Protein AF-A0A2V1E3T2-F1 (afdb_monomer)

InterPro domains:
  IPR044878 UbiA prenyltransferase superfamily [G3DSA:1.10.357.140] (2-109)

Mean predicted aligned error: 10.33 Å

Organism: NCBI:txid97972

Structure (mmCIF, N/CA/C/O backbone):
data_AF-A0A2V1E3T2-F1
#
_entry.id   AF-A0A2V1E3T2-F1
#
loop_
_atom_site.group_PDB
_atom_site.id
_atom_site.type_symbol
_atom_site.label_atom_id
_atom_site.label_alt_id
_atom_site.label_comp_id
_atom_site.label_asym_id
_atom_site.label_entity_id
_atom_site.label_seq_id
_atom_site.pdbx_PDB_ins_code
_atom_site.Cartn_x
_atom_site.Cartn_y
_atom_site.Cartn_z
_atom_site.occupancy
_atom_site.B_iso_or_equiv
_atom_site.auth_seq_id
_atom_site.auth_comp_id
_atom_site.auth_asym_id
_atom_site.auth_atom_id
_atom_site.pdbx_PDB_model_num
ATOM 1 N N . MET A 1 1 ? -5.816 0.579 -26.023 1.00 65.75 1 MET A N 1
ATOM 2 C CA . MET A 1 1 ? -5.821 1.600 -24.945 1.00 65.75 1 MET A CA 1
ATOM 3 C C . MET A 1 1 ? -5.356 0.950 -23.646 1.00 65.75 1 MET A C 1
ATOM 5 O O . MET A 1 1 ? -5.874 -0.109 -23.325 1.00 65.75 1 MET A O 1
ATOM 9 N N . ARG A 1 2 ? -4.381 1.526 -22.923 1.00 85.19 2 ARG A N 1
ATOM 10 C CA . ARG A 1 2 ? -3.869 0.966 -21.647 1.00 85.19 2 ARG A CA 1
ATOM 11 C C . ARG A 1 2 ? -4.507 1.582 -20.396 1.00 85.19 2 ARG A C 1
ATOM 13 O O . ARG A 1 2 ? -4.278 1.093 -19.299 1.00 85.19 2 ARG A O 1
ATOM 20 N N . THR A 1 3 ? -5.335 2.612 -20.562 1.00 85.25 3 THR A N 1
ATOM 21 C CA . THR A 1 3 ? -6.019 3.350 -19.491 1.00 85.25 3 THR A CA 1
ATOM 22 C C . THR A 1 3 ? -6.676 2.468 -18.421 1.00 85.25 3 THR A C 1
ATOM 24 O O . THR A 1 3 ? -6.398 2.709 -17.251 1.00 85.25 3 THR A O 1
ATOM 27 N N . PRO A 1 4 ? -7.467 1.421 -18.744 1.00 90.19 4 PRO A N 1
ATOM 28 C CA . PRO A 1 4 ? -8.065 0.583 -17.699 1.00 90.19 4 PRO A CA 1
ATOM 29 C C . PRO A 1 4 ? -7.022 -0.179 -16.865 1.00 90.19 4 PRO A C 1
ATOM 31 O O . PRO A 1 4 ? -7.190 -0.314 -15.658 1.00 90.19 4 PRO A O 1
ATOM 34 N N . LEU A 1 5 ? -5.917 -0.620 -17.477 1.00 87.06 5 LEU A N 1
ATOM 35 C CA . LEU A 1 5 ? -4.824 -1.302 -16.772 1.00 87.06 5 LEU A CA 1
ATOM 36 C C . LEU A 1 5 ? -4.057 -0.338 -15.862 1.00 87.06 5 LEU A C 1
ATOM 38 O O . LEU A 1 5 ? -3.707 -0.698 -14.743 1.00 87.06 5 LEU A O 1
ATOM 42 N N . VAL A 1 6 ? -3.835 0.896 -16.325 1.00 86.06 6 VAL A N 1
ATOM 43 C CA . VAL A 1 6 ? -3.207 1.956 -15.523 1.00 86.06 6 VAL A CA 1
ATOM 44 C C . VAL A 1 6 ? -4.074 2.295 -14.311 1.00 86.06 6 VAL A C 1
ATOM 46 O O . VAL A 1 6 ? -3.560 2.362 -13.198 1.00 86.06 6 VAL A O 1
ATOM 49 N N . LEU A 1 7 ? -5.386 2.457 -14.505 1.00 87.94 7 LEU A N 1
ATOM 50 C CA . LEU A 1 7 ? -6.323 2.731 -13.414 1.00 87.94 7 LEU A CA 1
ATOM 51 C C . LEU A 1 7 ? -6.357 1.587 -12.397 1.00 87.94 7 LEU A C 1
ATOM 53 O O . LEU A 1 7 ? -6.295 1.850 -11.201 1.00 87.94 7 LEU A O 1
ATOM 57 N N . LEU A 1 8 ? -6.392 0.333 -12.859 1.00 89.38 8 LEU A N 1
ATOM 58 C CA . LEU A 1 8 ? -6.344 -0.835 -11.979 1.00 89.38 8 LEU A CA 1
ATOM 59 C C . LEU A 1 8 ? -5.044 -0.876 -11.164 1.00 89.38 8 LEU A C 1
ATOM 61 O O . LEU A 1 8 ? -5.082 -1.086 -9.954 1.00 89.38 8 LEU A O 1
ATOM 65 N N . TRP A 1 9 ? -3.899 -0.646 -11.808 1.00 88.44 9 TRP A N 1
ATOM 66 C CA . TRP A 1 9 ? -2.598 -0.667 -11.140 1.00 88.44 9 TRP A CA 1
ATOM 67 C C . TRP A 1 9 ? -2.459 0.454 -10.098 1.00 88.44 9 TRP A C 1
ATOM 69 O O . TRP A 1 9 ? -2.069 0.194 -8.960 1.00 88.44 9 TRP A O 1
ATOM 79 N N . LEU A 1 10 ? -2.863 1.685 -10.433 1.00 87.50 10 LEU A N 1
ATOM 80 C CA . LEU A 1 10 ? -2.875 2.811 -9.488 1.00 87.50 10 LEU A CA 1
ATOM 81 C C . LEU A 1 10 ? -3.861 2.596 -8.336 1.00 87.50 10 LEU A C 1
ATOM 83 O O . LEU A 1 10 ? -3.578 2.970 -7.195 1.00 87.50 10 LEU A O 1
ATOM 87 N N . TRP A 1 11 ? -5.010 1.983 -8.615 1.00 91.38 11 TRP A N 1
ATOM 88 C CA . TRP A 1 11 ? -5.990 1.643 -7.592 1.00 91.38 11 TRP A CA 1
ATOM 89 C C . TRP A 1 11 ? -5.429 0.618 -6.600 1.00 91.38 11 TRP A C 1
ATOM 91 O O . TRP A 1 11 ? -5.558 0.817 -5.395 1.00 91.38 11 TRP A O 1
ATOM 101 N N . LEU A 1 12 ? -4.728 -0.417 -7.080 1.00 90.06 12 LEU A N 1
ATOM 102 C CA . LEU A 1 12 ? -4.062 -1.405 -6.225 1.00 90.06 12 LEU A CA 1
ATOM 103 C C . LEU A 1 12 ? -2.998 -0.768 -5.317 1.00 90.06 12 LEU A C 1
ATOM 105 O O . LEU A 1 12 ? -2.966 -1.055 -4.122 1.00 90.06 12 LEU A O 1
ATOM 109 N N . LEU A 1 13 ? -2.165 0.132 -5.850 1.00 89.19 13 LEU A N 1
ATOM 110 C CA . LEU A 1 13 ? -1.178 0.868 -5.048 1.00 89.19 13 LEU A CA 1
ATOM 111 C C . LEU A 1 13 ? -1.836 1.760 -3.990 1.00 89.19 13 LEU A C 1
ATOM 113 O O . LEU A 1 13 ? -1.396 1.812 -2.842 1.00 89.19 13 LEU A O 1
ATOM 117 N N . THR A 1 14 ? -2.917 2.441 -4.366 1.00 90.00 14 THR A N 1
ATOM 118 C CA . THR A 1 14 ? -3.680 3.289 -3.443 1.00 90.00 14 THR A CA 1
ATOM 119 C C . THR A 1 14 ? -4.301 2.451 -2.328 1.00 90.00 14 THR A C 1
ATOM 121 O O . THR A 1 14 ? -4.235 2.833 -1.160 1.00 90.00 14 THR A O 1
ATOM 124 N N . LEU A 1 15 ? -4.845 1.279 -2.666 1.00 91.44 15 LEU A N 1
ATOM 125 C CA . LEU A 1 15 ? -5.415 0.343 -1.703 1.00 91.44 15 LEU A CA 1
ATOM 126 C C . LEU A 1 15 ? -4.377 -0.110 -0.665 1.00 91.44 15 LEU A C 1
ATOM 128 O O . LEU A 1 15 ? -4.687 -0.097 0.526 1.00 91.44 15 LEU A O 1
ATOM 132 N N . GLN A 1 16 ? -3.146 -0.438 -1.080 1.00 91.56 16 GLN A N 1
ATOM 133 C CA . GLN A 1 16 ? -2.061 -0.782 -0.145 1.00 91.56 16 GLN A CA 1
ATOM 134 C C . GLN A 1 16 ? -1.808 0.337 0.864 1.00 91.56 16 GLN A C 1
ATOM 136 O O . GLN A 1 16 ? -1.796 0.086 2.069 1.00 91.56 16 GLN A O 1
ATOM 141 N N . CYS A 1 17 ? -1.678 1.575 0.378 1.00 89.50 17 CYS A N 1
ATOM 142 C CA . CYS A 1 17 ? -1.476 2.747 1.225 1.00 89.50 17 CYS A CA 1
ATOM 143 C C . CYS A 1 17 ? -2.635 2.924 2.217 1.00 89.50 17 CYS A C 1
ATOM 145 O O . CYS A 1 17 ? -2.411 3.099 3.414 1.00 89.50 17 CYS A O 1
ATOM 147 N N . CYS A 1 18 ? -3.885 2.798 1.758 1.00 90.38 18 CYS A N 1
ATOM 148 C CA . CYS A 1 18 ? -5.061 2.918 2.621 1.00 90.38 18 CYS A CA 1
ATOM 149 C C . CYS A 1 18 ? -5.111 1.862 3.734 1.00 90.38 18 CYS A C 1
ATOM 151 O O . CYS A 1 18 ? -5.551 2.175 4.844 1.00 90.38 18 CYS A O 1
ATOM 153 N N . ILE A 1 19 ? -4.692 0.626 3.448 1.00 90.81 19 ILE A N 1
ATOM 154 C CA . ILE A 1 19 ? -4.664 -0.452 4.441 1.00 90.81 19 ILE A CA 1
ATOM 155 C C . ILE A 1 19 ? -3.480 -0.261 5.402 1.00 90.81 19 ILE A C 1
ATOM 157 O O . ILE A 1 19 ? -3.663 -0.336 6.615 1.00 90.81 19 ILE A O 1
ATOM 161 N N . GLN A 1 20 ? -2.285 0.077 4.900 1.00 89.19 20 GLN A N 1
ATOM 162 C CA . GLN A 1 20 ? -1.114 0.378 5.738 1.00 89.19 20 GLN A CA 1
ATOM 163 C C . GLN A 1 20 ? -1.365 1.546 6.694 1.00 89.19 20 GLN A C 1
ATOM 165 O O . GLN A 1 20 ? -0.975 1.483 7.859 1.00 89.19 20 GLN A O 1
ATOM 170 N N . ASN A 1 21 ? -2.070 2.580 6.233 1.00 89.00 21 ASN A N 1
ATOM 171 C CA . ASN A 1 21 ? 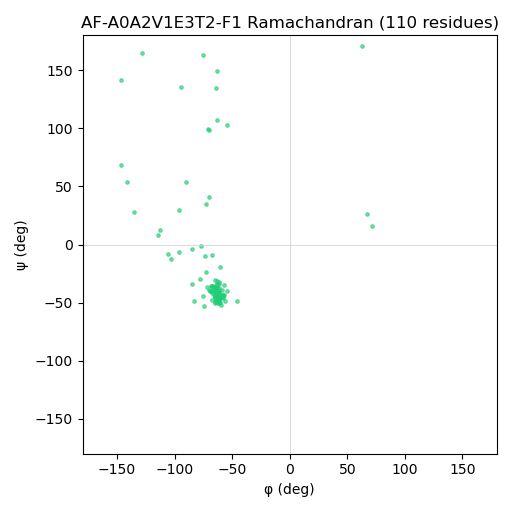-2.415 3.745 7.043 1.00 89.00 21 ASN A CA 1
ATOM 172 C C . ASN A 1 21 ? -3.406 3.427 8.182 1.00 89.00 21 ASN A C 1
ATOM 174 O O . ASN A 1 21 ? -3.642 4.281 9.028 1.00 89.00 21 ASN A O 1
ATOM 178 N N . GLN A 1 22 ? -3.991 2.226 8.212 1.00 86.81 22 GLN A N 1
ATOM 179 C CA . GLN A 1 22 ? -4.865 1.732 9.286 1.00 86.81 22 GLN A CA 1
ATOM 180 C C . GLN A 1 22 ? -4.232 0.569 10.070 1.00 86.81 22 GLN A C 1
ATOM 182 O O . GLN A 1 22 ? -4.921 -0.119 10.817 1.00 86.81 22 GLN A O 1
ATOM 187 N N . ARG A 1 23 ? -2.928 0.311 9.902 1.00 85.38 23 ARG A N 1
ATOM 188 C CA . ARG A 1 23 ? -2.269 -0.860 10.505 1.00 85.38 23 ARG A CA 1
ATOM 189 C C . ARG A 1 23 ? -1.950 -0.688 11.989 1.00 85.38 23 ARG A C 1
ATOM 191 O O . ARG A 1 23 ? -1.865 -1.670 12.718 1.00 85.38 23 ARG A O 1
ATOM 198 N N . HIS A 1 24 ? -1.703 0.541 12.425 1.00 87.50 24 HIS A N 1
ATOM 199 C CA . HIS A 1 24 ? -1.278 0.824 13.791 1.00 87.50 24 HIS A CA 1
ATOM 200 C C . HIS A 1 24 ? -2.479 1.160 14.670 1.00 87.50 24 HIS A C 1
ATOM 202 O O . HIS A 1 24 ? -3.319 1.963 14.275 1.00 87.50 24 HIS A O 1
ATOM 208 N N . THR A 1 25 ? -2.525 0.601 15.881 1.00 88.06 25 THR A N 1
ATOM 209 C CA . THR A 1 25 ? -3.613 0.844 16.842 1.00 88.06 25 THR A CA 1
ATOM 210 C C . THR A 1 25 ? -3.821 2.335 17.107 1.00 88.06 25 THR A C 1
ATOM 212 O O . THR A 1 25 ? -4.954 2.798 17.089 1.00 88.06 25 THR A O 1
ATOM 215 N N . SER A 1 26 ? -2.743 3.118 17.222 1.00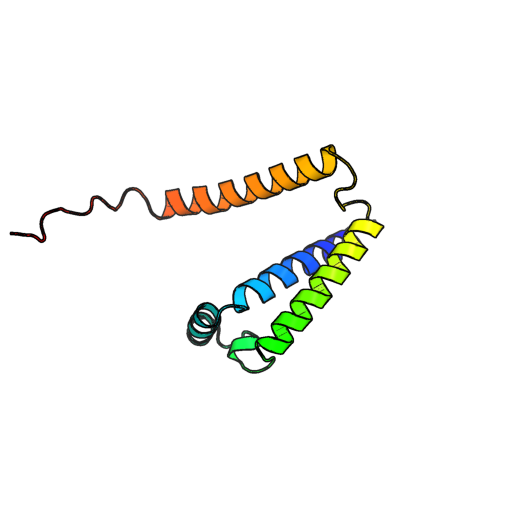 89.56 26 SER A N 1
ATOM 216 C CA . SER A 1 26 ? -2.818 4.579 17.370 1.00 89.56 26 SER A CA 1
ATOM 217 C C . SER A 1 26 ? -3.484 5.275 16.177 1.00 89.56 26 SER A C 1
ATOM 219 O O . SER A 1 26 ? -4.282 6.188 16.367 1.00 89.56 26 SER A O 1
ATOM 221 N N . SER A 1 27 ? -3.208 4.827 14.947 1.00 88.19 27 SER A N 1
ATOM 222 C CA . SER A 1 27 ? -3.861 5.337 13.734 1.00 88.19 27 SER A CA 1
ATOM 223 C C . SER A 1 27 ? -5.338 4.950 13.680 1.00 88.19 27 SER A C 1
ATOM 225 O O . SER A 1 27 ? -6.161 5.743 13.238 1.00 88.19 27 SER A O 1
ATOM 227 N N . VAL A 1 28 ? -5.692 3.752 14.157 1.00 92.00 28 VAL A N 1
ATOM 228 C CA . VAL A 1 28 ? -7.087 3.297 14.248 1.00 92.00 28 VAL A CA 1
ATOM 229 C C . VAL A 1 28 ? -7.860 4.104 15.290 1.00 92.00 28 VAL A C 1
ATOM 231 O O . VAL A 1 28 ? -8.991 4.499 15.028 1.00 92.00 28 VAL A O 1
ATOM 234 N N . GLU A 1 29 ? -7.261 4.392 16.446 1.00 92.38 29 GLU A N 1
ATOM 235 C CA . GLU A 1 29 ? -7.858 5.232 17.492 1.00 92.38 29 GLU A CA 1
ATOM 236 C C . GLU A 1 29 ? -8.059 6.682 17.030 1.00 92.38 29 GLU A C 1
ATOM 238 O O . GLU A 1 29 ? -9.088 7.297 17.323 1.00 92.38 29 GLU A O 1
ATOM 243 N N . GLU A 1 30 ? -7.093 7.235 16.292 1.00 93.25 30 GLU A N 1
ATOM 244 C CA . GLU A 1 30 ? -7.212 8.551 15.661 1.00 93.25 30 GLU A CA 1
ATOM 245 C C . GLU A 1 30 ? -8.328 8.557 14.603 1.00 93.25 30 GLU A C 1
ATOM 247 O O . GLU A 1 30 ? -9.215 9.417 14.621 1.00 93.25 30 GLU A O 1
ATOM 252 N N . ASP A 1 31 ? -8.331 7.564 13.712 1.00 94.12 31 ASP A N 1
ATOM 253 C CA . ASP A 1 31 ? -9.350 7.413 12.679 1.00 94.12 31 ASP A CA 1
ATOM 254 C C . ASP A 1 31 ? -10.734 7.134 13.275 1.00 94.12 31 ASP A C 1
ATOM 256 O O . ASP A 1 31 ? -11.726 7.563 12.702 1.00 94.12 31 ASP A O 1
ATOM 260 N N . ALA A 1 32 ? -10.854 6.483 14.431 1.00 93.31 32 ALA A N 1
ATOM 261 C CA . ALA A 1 32 ? -12.143 6.299 15.096 1.00 93.31 32 ALA A CA 1
ATOM 262 C C . ALA A 1 32 ? -12.789 7.640 15.481 1.00 93.31 32 ALA A C 1
ATOM 264 O O . ALA A 1 32 ? -14.011 7.768 15.445 1.00 93.31 32 ALA A O 1
ATOM 265 N N . LYS A 1 33 ? -11.976 8.655 15.801 1.00 93.69 33 LYS A N 1
ATOM 266 C CA . LYS A 1 33 ? -12.448 10.012 16.116 1.00 93.69 33 LYS A CA 1
ATOM 267 C C . LYS A 1 33 ? -12.687 10.834 14.850 1.00 93.69 33 LYS A C 1
ATOM 269 O O . LYS A 1 33 ? -13.741 11.442 14.700 1.00 93.69 33 LYS A O 1
ATOM 274 N N . ASN A 1 34 ? -11.716 10.843 13.937 1.00 95.25 34 ASN A N 1
ATOM 275 C CA . ASN A 1 34 ? -11.721 11.719 12.761 1.00 95.25 34 ASN A CA 1
ATOM 276 C C . ASN A 1 34 ? -12.513 11.140 11.577 1.00 95.25 34 ASN A C 1
ATOM 278 O O . ASN A 1 34 ? -13.075 11.882 10.771 1.00 95.25 34 ASN A O 1
ATOM 282 N N . LYS A 1 35 ? -12.483 9.813 11.417 1.00 92.62 35 LYS A N 1
ATOM 283 C CA . LYS A 1 35 ? -12.932 9.064 10.231 1.00 92.62 35 LYS A CA 1
ATOM 284 C C . LYS A 1 35 ? -13.640 7.747 10.605 1.00 92.62 35 LYS A C 1
ATOM 286 O O . LYS A 1 35 ? -13.272 6.690 10.077 1.00 92.62 35 LYS A O 1
ATOM 291 N N . PRO A 1 36 ? -14.682 7.778 11.462 1.00 92.56 36 PRO A N 1
ATOM 292 C CA . PRO A 1 36 ? -15.301 6.572 12.026 1.00 92.56 36 PRO A CA 1
ATOM 293 C C . PRO A 1 36 ? -15.895 5.622 10.979 1.00 92.56 36 PRO A C 1
ATOM 295 O O . PRO A 1 36 ? -16.093 4.445 11.25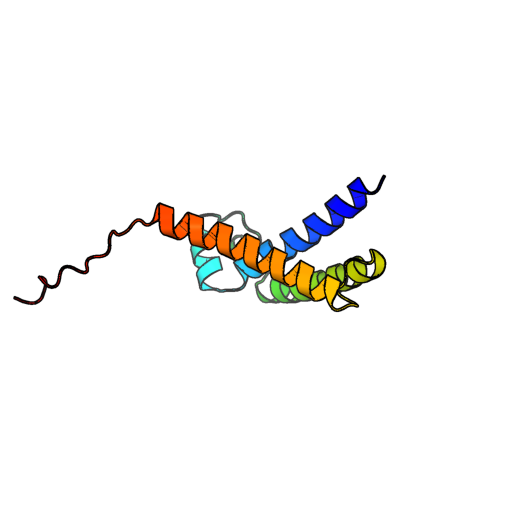2 1.00 92.56 36 PRO A O 1
ATOM 298 N N . TRP A 1 37 ? -16.166 6.100 9.762 1.00 93.12 37 TRP A N 1
ATOM 299 C CA . TRP A 1 37 ? -16.681 5.286 8.656 1.00 93.12 37 TRP A CA 1
ATOM 300 C C . TRP A 1 37 ? -15.638 4.350 8.024 1.00 93.12 37 TRP A C 1
ATOM 302 O O . TRP A 1 37 ? -15.997 3.535 7.167 1.00 93.12 37 TRP A O 1
ATOM 312 N N . ARG A 1 38 ? -14.349 4.483 8.371 1.00 94.06 38 ARG A N 1
ATOM 313 C CA . ARG A 1 38 ? -13.281 3.642 7.818 1.00 94.06 38 ARG A CA 1
ATOM 314 C C . ARG A 1 38 ? -13.475 2.166 8.204 1.00 94.06 38 ARG A C 1
ATOM 316 O O . ARG A 1 38 ? -14.027 1.887 9.268 1.00 94.06 38 ARG A O 1
ATOM 323 N N . PRO A 1 39 ? -13.038 1.203 7.370 1.00 93.31 39 PRO A N 1
ATOM 324 C CA . PRO A 1 39 ? -13.350 -0.214 7.573 1.00 93.31 39 PRO A CA 1
ATOM 325 C C . PRO A 1 39 ? -12.905 -0.785 8.924 1.00 93.31 39 PRO A C 1
ATOM 327 O O . PRO A 1 39 ? -13.684 -1.505 9.542 1.00 93.31 39 PRO A O 1
ATOM 330 N N . VAL A 1 40 ? -11.693 -0.455 9.385 1.00 93.94 40 VAL A N 1
ATOM 331 C CA . VAL A 1 40 ? -11.162 -0.980 10.654 1.00 93.94 40 VAL A CA 1
ATOM 332 C C . VAL A 1 40 ? -11.839 -0.307 11.863 1.00 93.94 40 VAL A C 1
ATOM 334 O O . VAL A 1 40 ? -12.418 -1.030 12.670 1.00 93.94 40 VAL A O 1
ATOM 337 N N . PRO A 1 41 ? -11.896 1.040 11.981 1.00 92.88 41 PRO A N 1
ATOM 338 C CA . PRO A 1 41 ? -12.583 1.693 13.103 1.00 9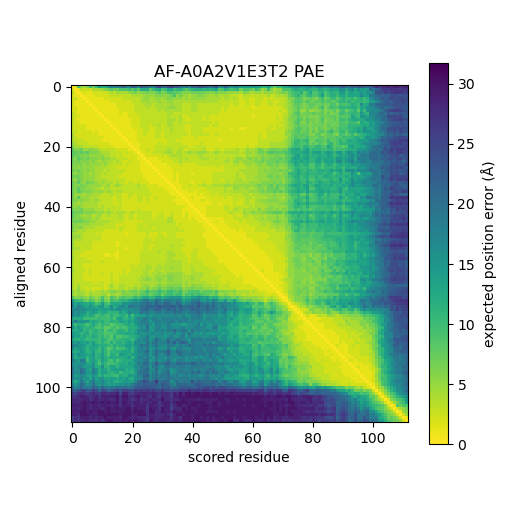2.88 41 PRO A CA 1
ATOM 339 C C . PRO A 1 41 ? -14.083 1.387 13.201 1.00 92.88 41 PRO A C 1
ATOM 341 O O . PRO A 1 41 ? -14.620 1.296 14.300 1.00 92.88 41 PRO A O 1
ATOM 344 N N . SER A 1 42 ? -14.767 1.206 12.065 1.00 93.88 42 SER A N 1
ATOM 345 C CA . SER A 1 42 ? -16.191 0.828 12.045 1.00 93.88 42 SER A CA 1
ATOM 346 C C . SER A 1 42 ? -16.446 -0.653 12.345 1.00 93.88 42 SER A C 1
ATOM 348 O O . SER A 1 42 ? -17.600 -1.078 12.335 1.00 93.88 42 SER A O 1
ATOM 350 N N . GLY A 1 43 ? -15.397 -1.453 12.567 1.00 92.38 43 GLY A N 1
ATOM 351 C CA . GLY A 1 43 ? -15.512 -2.881 12.863 1.00 92.38 43 GLY A CA 1
ATOM 352 C C . GLY A 1 43 ? -15.946 -3.746 11.675 1.00 92.38 43 GLY A C 1
ATOM 353 O O . GLY A 1 43 ? -16.342 -4.891 11.870 1.00 92.38 43 GLY A O 1
ATOM 354 N N . ARG A 1 44 ? -15.879 -3.234 10.436 1.00 95.06 44 ARG A N 1
ATOM 355 C CA . ARG A 1 44 ? -16.214 -4.010 9.223 1.00 95.06 44 ARG A CA 1
ATOM 356 C C . ARG A 1 44 ? -15.156 -5.060 8.886 1.00 95.06 44 ARG A C 1
ATOM 358 O O . ARG A 1 44 ? -15.451 -6.016 8.178 1.00 95.06 44 ARG A O 1
ATOM 365 N N . ILE A 1 45 ? -13.926 -4.858 9.349 1.00 94.94 45 ILE A N 1
ATOM 366 C CA . ILE A 1 45 ? -12.808 -5.789 9.205 1.00 94.94 45 ILE A CA 1
ATOM 367 C C . ILE A 1 45 ? -11.916 -5.680 10.446 1.00 94.94 45 ILE A C 1
ATOM 369 O O . ILE A 1 45 ? -11.728 -4.582 10.970 1.00 94.94 45 ILE A O 1
ATOM 373 N N . SER A 1 46 ? -11.383 -6.805 10.926 1.00 92.69 46 SER A N 1
ATOM 374 C CA . SER A 1 46 ? -10.415 -6.801 12.028 1.00 92.69 46 SER A CA 1
ATOM 375 C C . SER A 1 46 ? -9.034 -6.333 11.553 1.00 92.69 46 SER A C 1
ATOM 377 O O . SER A 1 46 ? -8.751 -6.322 10.351 1.00 92.69 46 SER A O 1
ATOM 379 N N . ILE A 1 47 ? -8.162 -5.943 12.486 1.00 92.19 47 ILE A N 1
ATOM 380 C CA . ILE A 1 47 ? -6.797 -5.493 12.163 1.00 92.19 47 ILE A CA 1
ATOM 381 C C . ILE A 1 47 ? -5.983 -6.644 11.553 1.00 92.19 47 ILE A C 1
ATOM 383 O O . ILE A 1 47 ? -5.227 -6.431 10.606 1.00 92.19 47 ILE A O 1
ATOM 387 N N . GLU A 1 48 ? -6.181 -7.867 12.043 1.00 93.00 48 GLU A N 1
ATOM 388 C CA . GLU A 1 48 ? -5.524 -9.080 11.547 1.00 93.00 48 GLU A CA 1
ATOM 389 C C . GLU A 1 48 ? -5.961 -9.375 10.109 1.00 93.00 48 GLU A C 1
ATOM 391 O O . GLU A 1 48 ? -5.125 -9.483 9.215 1.00 93.00 48 GLU A O 1
ATOM 396 N N . ASN A 1 49 ? -7.273 -9.368 9.850 1.00 94.50 49 ASN A N 1
ATOM 397 C CA . ASN A 1 49 ? -7.814 -9.576 8.506 1.00 94.50 49 ASN A CA 1
ATOM 398 C C . ASN A 1 49 ? -7.372 -8.471 7.533 1.00 94.50 49 ASN A C 1
ATOM 400 O O . ASN A 1 49 ? -7.164 -8.728 6.347 1.00 94.50 49 ASN A O 1
ATOM 404 N N . ALA A 1 50 ? -7.218 -7.232 8.010 1.00 94.25 50 ALA A N 1
ATOM 405 C CA . ALA A 1 50 ? -6.671 -6.144 7.208 1.00 94.25 50 ALA A CA 1
ATOM 406 C C . ALA A 1 50 ? -5.184 -6.369 6.872 1.00 94.2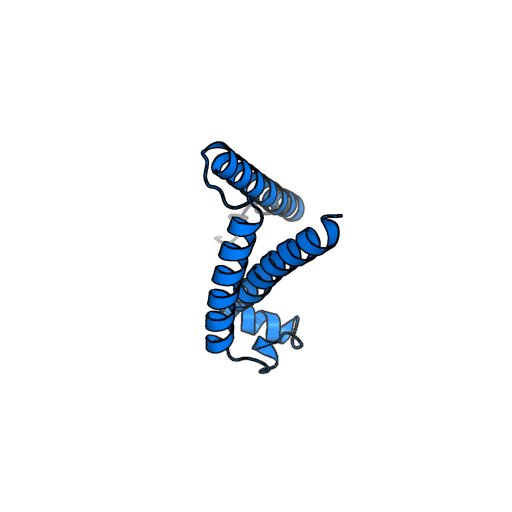5 50 ALA A C 1
ATOM 408 O O . ALA A 1 50 ? -4.757 -6.044 5.763 1.00 94.25 50 ALA A O 1
ATOM 409 N N . ALA A 1 51 ? -4.399 -6.956 7.780 1.00 92.25 51 ALA A N 1
ATOM 410 C CA . ALA A 1 51 ? -3.005 -7.322 7.526 1.00 92.25 51 ALA A CA 1
ATOM 411 C C . ALA A 1 51 ? -2.878 -8.482 6.519 1.00 92.25 51 ALA A C 1
ATOM 413 O O . ALA A 1 51 ? -2.032 -8.431 5.619 1.00 92.25 51 ALA A O 1
ATOM 414 N N . ASP A 1 52 ? -3.754 -9.482 6.607 1.00 94.62 52 ASP A N 1
ATOM 415 C CA . ASP A 1 52 ? -3.826 -10.568 5.624 1.00 94.62 52 ASP A CA 1
ATOM 416 C C . ASP A 1 52 ? -4.223 -10.032 4.246 1.00 94.62 52 ASP A C 1
ATOM 418 O O . ASP A 1 52 ? -3.570 -10.319 3.237 1.00 94.62 52 ASP A O 1
ATOM 422 N N . LEU A 1 53 ? -5.237 -9.161 4.201 1.00 94.25 53 LEU A N 1
ATOM 423 C CA . LEU A 1 53 ? -5.646 -8.477 2.979 1.00 94.25 53 LEU A CA 1
ATOM 424 C C . LEU A 1 53 ? -4.494 -7.664 2.382 1.00 94.25 53 LEU A C 1
ATOM 426 O O . LEU A 1 53 ? -4.269 -7.727 1.175 1.00 94.25 53 LEU A O 1
ATOM 430 N N . LEU A 1 54 ? -3.735 -6.935 3.204 1.00 93.25 54 LEU A N 1
ATOM 431 C CA . LEU A 1 54 ? -2.566 -6.188 2.747 1.00 93.25 54 LEU A CA 1
ATOM 432 C C . LEU A 1 54 ? -1.542 -7.107 2.072 1.00 93.25 54 LEU A C 1
ATOM 434 O O . LEU A 1 54 ? -1.039 -6.775 1.000 1.00 93.25 54 LEU A O 1
ATOM 438 N N . THR A 1 55 ? -1.269 -8.269 2.666 1.00 93.06 55 THR A N 1
ATOM 439 C CA . THR A 1 55 ? -0.349 -9.270 2.108 1.00 93.06 55 THR A CA 1
ATOM 440 C C . THR A 1 55 ? -0.830 -9.763 0.7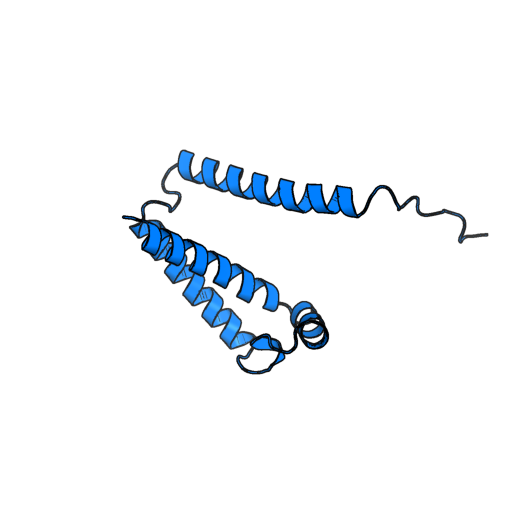44 1.00 93.06 55 THR A C 1
ATOM 442 O O . THR A 1 55 ? -0.061 -9.781 -0.218 1.00 93.06 55 THR A O 1
ATOM 445 N N . ILE A 1 56 ? -2.119 -10.085 0.620 1.00 95.06 56 ILE A N 1
ATOM 446 C CA . ILE A 1 56 ? -2.727 -10.506 -0.649 1.00 95.06 56 ILE A CA 1
ATOM 447 C C . ILE A 1 56 ? -2.614 -9.397 -1.702 1.00 95.06 56 ILE A C 1
ATOM 449 O O . ILE A 1 56 ? -2.215 -9.659 -2.838 1.00 95.06 56 ILE A O 1
ATOM 453 N N . VAL A 1 57 ? -2.919 -8.150 -1.335 1.00 92.69 57 VAL A N 1
ATOM 454 C CA . VAL A 1 57 ? -2.820 -7.007 -2.250 1.00 92.69 57 VAL A CA 1
ATOM 455 C C . VAL A 1 57 ? -1.370 -6.795 -2.695 1.00 92.69 57 VAL A C 1
ATOM 457 O O . VAL A 1 57 ? -1.148 -6.581 -3.883 1.00 92.69 57 VAL A O 1
ATOM 460 N N . PHE A 1 58 ? -0.376 -6.932 -1.809 1.00 90.88 58 PHE A N 1
ATOM 461 C CA . PHE A 1 58 ? 1.043 -6.878 -2.190 1.00 90.88 58 PHE A CA 1
ATOM 462 C C . PHE A 1 58 ? 1.404 -7.931 -3.241 1.00 90.88 58 PHE A C 1
ATOM 464 O O . PHE A 1 58 ? 2.049 -7.598 -4.237 1.00 90.88 58 PHE A O 1
ATOM 471 N N . LEU A 1 59 ? 0.959 -9.179 -3.062 1.00 93.31 59 LEU A N 1
ATOM 472 C CA . LEU A 1 59 ? 1.208 -10.255 -4.025 1.00 93.31 59 LEU A CA 1
ATOM 473 C C . LEU A 1 59 ? 0.554 -9.959 -5.380 1.00 93.31 59 LEU A C 1
ATOM 475 O O . LEU A 1 59 ? 1.217 -10.039 -6.415 1.00 93.31 59 LEU A O 1
ATOM 479 N N . ILE A 1 60 ? -0.718 -9.548 -5.384 1.00 92.06 60 ILE A N 1
ATOM 480 C CA . ILE A 1 60 ? -1.445 -9.191 -6.612 1.00 92.06 60 ILE A CA 1
ATOM 481 C C . ILE A 1 60 ? -0.761 -8.019 -7.320 1.00 92.06 60 ILE A C 1
ATOM 483 O O . ILE A 1 60 ? -0.569 -8.050 -8.537 1.00 92.06 60 ILE A O 1
ATOM 487 N N . THR A 1 61 ? -0.357 -6.984 -6.586 1.00 90.12 61 THR A N 1
ATOM 488 C CA . THR A 1 61 ? 0.349 -5.840 -7.169 1.00 90.12 61 THR A CA 1
ATOM 489 C C . THR A 1 61 ? 1.722 -6.227 -7.705 1.00 90.12 61 THR A C 1
ATOM 491 O O . THR A 1 61 ? 2.101 -5.744 -8.769 1.00 90.12 61 THR A O 1
ATOM 494 N N . GLY A 1 62 ? 2.452 -7.119 -7.035 1.00 86.94 62 GLY A N 1
ATOM 495 C CA . GLY A 1 62 ? 3.723 -7.652 -7.528 1.00 86.94 62 GLY A CA 1
ATOM 496 C C . GLY A 1 62 ? 3.554 -8.408 -8.847 1.00 86.94 62 GLY A C 1
ATOM 497 O O . GLY A 1 62 ? 4.214 -8.083 -9.833 1.00 86.94 62 GLY A O 1
ATOM 498 N N . VAL A 1 63 ? 2.601 -9.344 -8.900 1.00 89.62 63 VAL A N 1
ATOM 499 C CA . VAL A 1 63 ? 2.289 -10.123 -10.110 1.00 89.62 63 VAL A CA 1
ATOM 500 C C . VAL A 1 63 ? 1.819 -9.218 -11.247 1.00 89.62 63 VAL A C 1
ATOM 502 O O . VAL A 1 63 ? 2.333 -9.308 -12.358 1.00 89.62 63 VAL A O 1
ATOM 505 N N . THR A 1 64 ? 0.877 -8.308 -10.989 1.00 87.81 64 THR A N 1
ATOM 506 C CA . THR A 1 64 ? 0.402 -7.366 -12.017 1.00 87.81 64 THR A CA 1
ATOM 507 C C . THR A 1 64 ? 1.518 -6.443 -12.496 1.00 87.81 64 THR A C 1
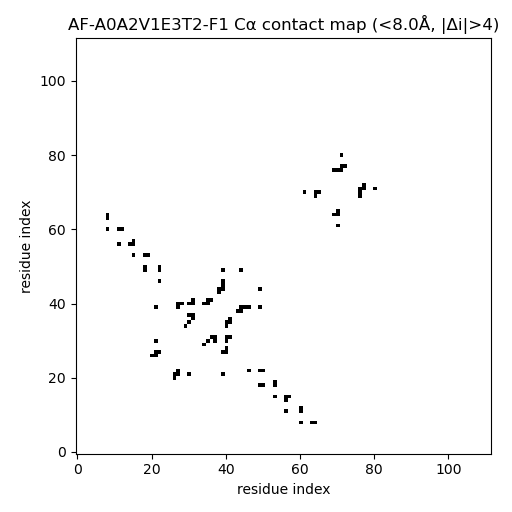ATOM 509 O O . THR A 1 64 ? 1.610 -6.185 -13.692 1.00 87.81 64 THR A O 1
ATOM 512 N N . SER A 1 65 ? 2.416 -6.005 -11.610 1.00 87.25 65 SER A N 1
ATOM 513 C CA . SER A 1 65 ? 3.582 -5.204 -11.991 1.00 87.25 65 SER A CA 1
ATOM 514 C C . SER A 1 65 ? 4.553 -5.984 -12.879 1.00 87.25 65 SER A C 1
ATOM 516 O O . SER A 1 65 ? 5.064 -5.428 -13.850 1.00 87.25 65 SER A O 1
ATOM 518 N N . TYR A 1 66 ? 4.774 -7.269 -12.588 1.00 86.94 66 TYR A N 1
ATOM 519 C CA . TYR A 1 66 ? 5.601 -8.152 -13.412 1.00 86.94 66 TYR A CA 1
ATOM 520 C C . TYR A 1 66 ? 4.982 -8.364 -14.799 1.00 86.94 66 TYR A C 1
ATOM 522 O O . TYR A 1 66 ? 5.626 -8.105 -15.811 1.00 86.94 66 TYR A O 1
ATOM 530 N N . LEU A 1 67 ? 3.697 -8.728 -14.858 1.00 88.31 67 LEU A N 1
ATOM 531 C CA . LEU A 1 67 ? 2.980 -8.955 -16.119 1.00 88.31 67 LEU A CA 1
ATOM 532 C C . LEU A 1 67 ? 2.877 -7.695 -16.992 1.00 88.31 67 LEU A C 1
ATOM 534 O O . LEU A 1 67 ? 2.839 -7.790 -18.217 1.00 88.31 67 LEU A O 1
ATOM 538 N N . LEU A 1 68 ? 2.818 -6.511 -16.378 1.00 85.94 68 LEU A N 1
ATOM 539 C CA . LEU A 1 68 ? 2.788 -5.231 -17.089 1.00 85.94 68 LEU A CA 1
ATOM 540 C C . LEU A 1 68 ? 4.185 -4.710 -17.467 1.00 85.94 68 LEU A C 1
ATOM 542 O O . LEU A 1 68 ? 4.261 -3.672 -18.127 1.00 85.94 68 LEU A O 1
ATOM 546 N N . GLY A 1 69 ? 5.265 -5.397 -17.072 1.00 83.25 69 GLY A N 1
ATOM 547 C CA . GLY A 1 69 ? 6.645 -4.977 -17.339 1.00 83.25 69 GLY A CA 1
ATOM 548 C C . GLY A 1 69 ? 7.049 -3.696 -16.603 1.00 83.25 69 GLY A C 1
ATOM 549 O O . GLY A 1 69 ? 7.877 -2.930 -17.088 1.00 83.25 69 GLY A O 1
ATOM 550 N N . VAL A 1 70 ? 6.411 -3.407 -15.464 1.00 80.88 70 VAL A N 1
ATOM 551 C CA . VAL A 1 70 ? 6.732 -2.246 -14.612 1.00 80.88 70 VAL A CA 1
ATOM 552 C C . VAL A 1 70 ? 7.470 -2.643 -13.334 1.00 80.88 70 VAL A C 1
ATOM 554 O O . VAL A 1 70 ? 7.943 -1.766 -12.607 1.00 80.88 70 VAL A O 1
ATOM 557 N N . PHE A 1 71 ? 7.578 -3.947 -13.065 1.00 79.38 71 PHE A N 1
ATOM 558 C CA . PHE A 1 71 ? 8.424 -4.474 -12.004 1.00 79.38 71 PHE A CA 1
ATOM 559 C C . PHE A 1 71 ? 9.892 -4.158 -12.321 1.00 79.38 71 PHE A C 1
ATOM 561 O O . PHE A 1 71 ? 10.295 -4.321 -13.468 1.00 79.38 71 PHE A O 1
ATOM 568 N N . PRO A 1 72 ? 10.682 -3.674 -11.350 1.00 69.44 72 PRO A N 1
ATOM 569 C CA . PRO A 1 72 ? 12.082 -3.364 -11.589 1.00 69.44 72 PRO A CA 1
ATOM 570 C C . PRO A 1 72 ? 12.871 -4.667 -11.769 1.00 69.44 72 PRO A C 1
ATOM 572 O O . PRO A 1 72 ? 13.208 -5.336 -10.796 1.00 69.44 72 PRO A O 1
ATOM 575 N N . ASP A 1 73 ? 13.126 -5.036 -13.017 1.00 71.69 73 ASP A N 1
ATOM 576 C CA . ASP A 1 73 ? 13.950 -6.175 -13.425 1.00 71.69 73 ASP A CA 1
ATOM 577 C C . ASP A 1 73 ? 15.350 -5.747 -13.902 1.00 71.69 73 ASP A C 1
ATOM 579 O O . ASP A 1 73 ? 16.254 -6.578 -13.985 1.00 71.69 73 ASP A O 1
ATOM 583 N N . ASP A 1 74 ? 15.561 -4.446 -14.127 1.00 75.62 74 ASP A N 1
ATOM 584 C CA . ASP A 1 74 ? 16.841 -3.844 -14.483 1.00 75.62 74 ASP A CA 1
ATOM 585 C C . ASP A 1 74 ? 17.226 -2.650 -13.583 1.00 75.62 74 ASP A C 1
ATOM 587 O O . ASP A 1 74 ? 16.421 -2.073 -12.840 1.00 75.62 74 ASP A O 1
ATOM 591 N N . VAL A 1 75 ? 18.504 -2.256 -13.650 1.00 73.44 75 VAL A N 1
ATOM 592 C CA . VAL A 1 75 ? 19.050 -1.123 -12.878 1.00 73.44 75 VAL A CA 1
ATOM 593 C C . VAL A 1 75 ? 18.281 0.167 -13.178 1.00 73.44 75 VAL A C 1
ATOM 595 O O . VAL A 1 75 ? 18.052 0.966 -12.271 1.00 73.44 75 VAL A O 1
ATOM 598 N N . ASN A 1 76 ? 17.814 0.361 -14.415 1.00 74.06 76 ASN A N 1
ATOM 599 C CA . ASN A 1 76 ? 17.061 1.557 -14.789 1.00 74.06 76 ASN A CA 1
ATOM 600 C C . ASN A 1 76 ? 15.682 1.599 -14.122 1.00 74.06 76 ASN A C 1
ATOM 602 O O . ASN A 1 76 ? 15.259 2.660 -13.661 1.00 74.06 76 ASN A O 1
ATOM 606 N N . GLY A 1 77 ? 14.988 0.465 -14.026 1.00 70.31 77 GLY A N 1
ATOM 607 C CA . GLY A 1 77 ? 13.717 0.324 -13.327 1.00 70.31 77 GLY A CA 1
ATOM 608 C C . GLY A 1 77 ? 13.854 0.590 -11.830 1.00 70.31 77 GLY A C 1
ATOM 609 O O . GLY A 1 77 ? 13.029 1.310 -11.259 1.00 70.31 77 GLY A O 1
ATOM 610 N N . VAL A 1 78 ? 14.928 0.090 -11.207 1.00 77.50 78 VAL A N 1
ATOM 611 C CA . VAL A 1 78 ? 15.261 0.388 -9.802 1.00 77.50 78 VAL A CA 1
ATOM 612 C C . VAL A 1 78 ? 15.525 1.882 -9.612 1.00 77.50 78 VAL A C 1
ATOM 614 O O . VAL A 1 78 ? 14.912 2.502 -8.744 1.00 77.50 78 VAL A O 1
ATOM 617 N N . VAL A 1 79 ? 16.377 2.484 -10.449 1.00 78.50 79 VAL A N 1
ATOM 618 C CA . VAL A 1 79 ? 16.711 3.917 -10.380 1.00 78.50 79 VAL A CA 1
ATOM 619 C C . VAL A 1 79 ? 15.470 4.784 -10.599 1.00 78.50 79 VAL A C 1
ATOM 621 O O . VAL A 1 79 ? 15.241 5.723 -9.841 1.00 78.50 79 VAL A O 1
ATOM 624 N N . ARG A 1 80 ? 14.613 4.449 -11.570 1.00 73.94 80 ARG A N 1
ATOM 625 C CA . ARG A 1 80 ? 13.349 5.159 -11.821 1.00 73.94 80 ARG A CA 1
ATOM 626 C C . ARG A 1 80 ? 12.418 5.098 -10.613 1.00 73.94 80 ARG A C 1
ATOM 628 O O . ARG A 1 80 ? 11.860 6.120 -10.220 1.00 73.94 80 ARG A O 1
ATOM 635 N N . ASN A 1 81 ? 12.246 3.920 -10.016 1.00 77.31 81 ASN A N 1
ATOM 636 C CA . ASN A 1 81 ? 11.394 3.764 -8.840 1.00 77.31 81 ASN A CA 1
ATOM 637 C C . ASN A 1 81 ? 11.973 4.497 -7.619 1.00 77.31 81 ASN A C 1
ATOM 639 O O . ASN A 1 81 ? 11.214 5.122 -6.880 1.00 77.31 81 ASN A O 1
ATOM 643 N N . ALA A 1 82 ? 13.299 4.505 -7.452 1.00 78.62 82 ALA A N 1
ATOM 644 C CA . ALA A 1 82 ? 13.977 5.271 -6.408 1.00 78.62 82 ALA A CA 1
ATOM 645 C C . ALA A 1 82 ? 13.800 6.787 -6.594 1.00 78.62 82 ALA A C 1
ATOM 647 O O . ALA A 1 82 ? 13.457 7.484 -5.642 1.00 78.62 82 ALA A O 1
ATOM 648 N N . LEU A 1 83 ? 13.958 7.298 -7.820 1.00 77.75 83 LEU A N 1
ATOM 649 C CA . LEU A 1 83 ? 13.726 8.709 -8.139 1.00 77.75 83 LEU A CA 1
ATOM 650 C C . LEU A 1 83 ? 12.260 9.108 -7.930 1.00 77.75 83 LEU A C 1
ATOM 652 O O . LEU A 1 83 ? 11.996 10.162 -7.358 1.00 77.75 83 LEU A O 1
ATOM 656 N N . ASN A 1 84 ? 11.306 8.254 -8.317 1.00 76.19 84 ASN A N 1
ATOM 657 C CA . ASN A 1 84 ? 9.884 8.481 -8.050 1.00 76.19 84 ASN A CA 1
ATOM 658 C C . ASN A 1 84 ? 9.600 8.540 -6.539 1.00 76.19 84 ASN A C 1
ATOM 660 O O . ASN A 1 84 ? 8.923 9.459 -6.078 1.00 76.19 84 ASN A O 1
ATOM 664 N N . ALA A 1 85 ? 10.150 7.608 -5.753 1.00 79.62 85 ALA A N 1
ATOM 665 C CA . ALA A 1 85 ? 10.007 7.602 -4.297 1.00 79.62 85 ALA A CA 1
ATOM 666 C C . ALA A 1 85 ? 10.634 8.848 -3.644 1.00 79.62 85 ALA A C 1
ATOM 668 O O . ALA A 1 85 ? 10.018 9.471 -2.775 1.00 79.62 85 ALA A O 1
ATOM 669 N N . ALA A 1 86 ? 11.825 9.253 -4.095 1.00 78.19 86 ALA A N 1
ATOM 670 C CA . ALA A 1 86 ? 12.486 10.474 -3.645 1.00 78.19 86 ALA A CA 1
ATOM 671 C C . ALA A 1 86 ? 11.663 11.724 -3.995 1.00 78.19 86 ALA A C 1
ATOM 673 O O . ALA A 1 86 ? 11.511 12.611 -3.156 1.00 78.19 86 ALA A O 1
ATOM 674 N N . GLY A 1 87 ? 11.072 11.771 -5.192 1.00 77.69 87 GLY A N 1
ATOM 675 C CA . GLY A 1 87 ? 10.191 12.851 -5.634 1.00 77.69 87 GLY A CA 1
ATOM 676 C C . GLY A 1 87 ? 8.949 12.999 -4.754 1.00 77.69 87 GLY A C 1
ATOM 677 O O . GLY A 1 87 ? 8.685 14.093 -4.257 1.00 77.69 87 GLY A O 1
ATOM 678 N N . PHE A 1 88 ? 8.228 11.903 -4.486 1.00 77.81 88 PHE A N 1
ATOM 679 C CA . PHE A 1 88 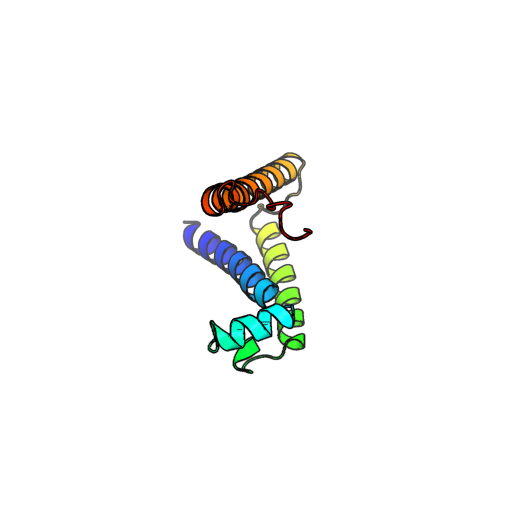? 7.083 11.922 -3.565 1.00 77.81 88 PHE A CA 1
ATOM 680 C C . PHE A 1 88 ? 7.491 12.347 -2.152 1.00 77.81 88 PHE A C 1
ATOM 682 O O . PHE A 1 88 ? 6.828 13.186 -1.545 1.00 77.81 88 PHE A O 1
ATOM 689 N N . THR A 1 89 ? 8.607 11.821 -1.644 1.00 79.88 89 THR A N 1
ATOM 690 C CA . THR A 1 89 ? 9.124 12.173 -0.314 1.00 79.88 89 THR A CA 1
ATOM 691 C C . THR A 1 89 ? 9.458 13.661 -0.223 1.00 79.88 89 THR A C 1
ATOM 693 O O . THR A 1 89 ? 9.039 14.325 0.721 1.00 79.88 89 THR A O 1
ATOM 696 N N . CYS A 1 90 ? 10.160 14.203 -1.223 1.00 82.94 90 CYS A N 1
ATOM 697 C CA . CYS A 1 90 ? 10.490 15.623 -1.313 1.00 82.94 90 CYS A CA 1
ATOM 698 C C . CYS A 1 90 ? 9.227 16.490 -1.372 1.00 82.94 90 CYS A C 1
ATOM 700 O O . CYS A 1 90 ? 9.126 17.475 -0.644 1.00 82.94 90 CYS A O 1
ATOM 702 N N . PHE A 1 91 ? 8.236 16.094 -2.176 1.00 79.50 91 PHE A N 1
ATOM 703 C CA . PHE A 1 91 ? 6.968 16.808 -2.275 1.00 79.50 91 PHE A CA 1
ATOM 704 C C . PHE A 1 91 ? 6.247 16.871 -0.924 1.00 79.50 91 PHE A C 1
ATOM 706 O O . PHE A 1 91 ? 5.924 17.964 -0.462 1.00 79.50 91 PHE A O 1
ATOM 713 N N . PHE A 1 92 ? 6.046 15.739 -0.243 1.00 78.12 92 PHE A N 1
ATOM 714 C CA . PHE A 1 92 ? 5.360 15.724 1.053 1.00 78.12 92 PHE A CA 1
ATOM 715 C C . PHE A 1 92 ? 6.168 16.416 2.160 1.00 78.12 92 PHE A C 1
ATOM 717 O O . PHE A 1 92 ? 5.622 17.263 2.867 1.00 78.12 92 PHE A O 1
ATOM 724 N N . ALA A 1 93 ? 7.463 16.114 2.298 1.00 78.94 93 ALA A N 1
ATOM 725 C CA . ALA A 1 93 ? 8.313 16.688 3.344 1.00 78.94 93 ALA A CA 1
ATOM 726 C C . ALA A 1 93 ? 8.564 18.189 3.138 1.00 78.94 93 ALA A C 1
ATOM 728 O O . ALA A 1 93 ? 8.536 18.954 4.099 1.00 78.94 93 ALA A O 1
ATOM 729 N N . GLY A 1 94 ? 8.774 18.625 1.894 1.00 82.75 94 GLY A N 1
ATOM 730 C CA . GLY A 1 94 ? 8.923 20.035 1.544 1.00 82.75 94 GLY A CA 1
ATOM 731 C C . GLY A 1 94 ? 7.642 20.819 1.814 1.00 82.75 94 GLY A C 1
ATOM 732 O O . GLY A 1 94 ? 7.692 21.847 2.487 1.00 82.75 94 GLY A O 1
ATOM 733 N N . SER A 1 95 ? 6.489 20.293 1.382 1.00 79.69 95 SER A N 1
ATOM 734 C CA . SER A 1 95 ? 5.180 20.899 1.667 1.00 79.69 95 SER A CA 1
ATOM 735 C C . SER A 1 95 ? 4.932 21.018 3.171 1.00 79.69 95 SER A C 1
ATOM 737 O O . SER A 1 95 ? 4.503 22.068 3.641 1.00 79.69 95 SER A O 1
ATOM 739 N N . LEU A 1 96 ? 5.254 19.970 3.936 1.00 80.19 96 LEU A N 1
ATOM 740 C CA . LEU A 1 96 ? 5.117 19.961 5.390 1.00 80.19 96 LEU A CA 1
ATOM 741 C C . LEU A 1 96 ? 6.055 20.972 6.061 1.00 80.19 96 LEU A C 1
ATOM 743 O O . LEU A 1 96 ? 5.616 21.719 6.929 1.00 80.19 96 LEU A O 1
ATOM 747 N N . LYS A 1 97 ? 7.324 21.049 5.642 1.00 83.50 97 LYS A N 1
ATOM 748 C CA . LYS A 1 97 ? 8.294 22.011 6.186 1.00 83.50 97 LYS A CA 1
ATOM 749 C C . LYS A 1 97 ? 7.860 23.459 5.937 1.00 83.50 97 LYS A C 1
ATOM 751 O O . LYS A 1 97 ? 7.983 24.291 6.828 1.00 83.50 97 LYS A O 1
ATOM 756 N N . ILE A 1 98 ? 7.321 23.747 4.752 1.00 84.31 98 ILE A N 1
ATOM 757 C CA . ILE A 1 98 ? 6.765 25.066 4.420 1.00 84.31 98 ILE A CA 1
ATOM 758 C C . ILE A 1 98 ? 5.525 25.361 5.273 1.00 84.31 98 ILE A C 1
ATOM 760 O O . ILE A 1 98 ? 5.397 26.466 5.790 1.00 84.31 98 ILE A O 1
ATOM 764 N N . ALA A 1 99 ? 4.631 24.382 5.442 1.00 78.44 99 ALA A N 1
ATOM 765 C CA . ALA A 1 99 ? 3.401 24.544 6.214 1.00 78.44 99 ALA A CA 1
ATOM 766 C C . ALA A 1 99 ? 3.649 24.748 7.719 1.00 78.44 99 ALA A C 1
ATOM 768 O O . ALA A 1 99 ? 2.922 25.511 8.349 1.00 78.44 99 ALA A O 1
ATOM 769 N N . ILE A 1 100 ? 4.662 24.086 8.292 1.00 84.69 100 ILE A N 1
ATOM 770 C CA . ILE A 1 100 ? 5.044 24.247 9.705 1.00 84.69 100 ILE A CA 1
ATOM 771 C C . ILE A 1 100 ? 5.709 25.616 9.942 1.00 84.69 100 ILE A C 1
ATOM 773 O O . ILE A 1 100 ? 5.474 26.232 10.981 1.00 84.69 100 ILE A O 1
ATOM 777 N N . GLY A 1 101 ? 6.500 26.117 8.984 1.00 73.12 101 GLY A N 1
ATOM 778 C CA . GLY A 1 101 ? 7.289 27.344 9.149 1.00 73.12 101 GLY A CA 1
ATOM 779 C C . GLY A 1 101 ? 8.352 27.233 10.259 1.00 73.12 101 GLY A C 1
ATOM 780 O O . GLY A 1 101 ? 8.375 26.279 11.031 1.00 73.12 101 GLY A O 1
ATOM 781 N N . ASP A 1 102 ? 9.253 28.211 10.381 1.00 63.34 102 ASP A N 1
ATOM 782 C CA . ASP A 1 102 ? 10.325 28.235 11.406 1.00 63.34 102 ASP A CA 1
ATOM 783 C C . ASP A 1 102 ? 9.812 28.542 12.840 1.00 63.34 102 ASP A C 1
ATOM 785 O O . ASP A 1 102 ? 10.468 29.212 13.636 1.00 63.34 102 ASP A O 1
ATOM 789 N N . GLN A 1 103 ? 8.618 28.079 13.219 1.00 54.41 103 GLN A N 1
ATOM 790 C CA . GLN A 1 103 ? 8.005 28.369 14.523 1.00 54.41 103 GLN A CA 1
ATOM 791 C C . GLN A 1 103 ? 8.385 27.325 15.586 1.00 54.41 103 GLN A C 1
ATOM 793 O O . GLN A 1 103 ? 7.526 26.754 16.243 1.00 54.41 103 GLN A O 1
ATOM 798 N N . HIS A 1 104 ? 9.683 27.087 15.781 1.00 51.94 104 HIS A N 1
ATOM 799 C CA . HIS A 1 104 ? 10.205 26.519 17.029 1.00 51.94 104 HIS A CA 1
ATOM 800 C C . HIS A 1 104 ? 11.596 27.090 17.336 1.00 51.94 104 HIS A C 1
ATOM 802 O O . HIS A 1 104 ? 12.599 26.381 17.384 1.00 51.94 104 HIS A O 1
ATOM 808 N N . VAL A 1 105 ? 11.646 28.386 17.655 1.00 50.47 105 VAL A N 1
ATOM 809 C CA . VAL A 1 105 ? 12.538 28.802 18.741 1.00 50.47 105 VAL A CA 1
ATOM 810 C C . VAL A 1 105 ? 11.884 28.254 20.005 1.00 50.47 105 VAL A C 1
ATOM 812 O O . VAL A 1 105 ? 10.906 28.817 20.494 1.00 50.47 105 VAL A O 1
ATOM 815 N N . LEU A 1 106 ? 12.355 27.105 20.496 1.00 53.69 106 LEU A N 1
ATOM 816 C CA . LEU A 1 106 ? 12.079 26.693 21.869 1.00 53.69 106 LEU A CA 1
ATOM 817 C C . LEU A 1 106 ? 12.547 27.853 22.750 1.00 53.69 106 LEU A C 1
ATOM 819 O O . LEU A 1 106 ? 13.747 28.073 22.904 1.00 53.69 106 LEU A O 1
ATOM 823 N N . SER A 1 107 ? 11.607 28.661 23.239 1.00 46.06 107 SER A N 1
ATOM 824 C CA . SER A 1 107 ? 11.937 29.746 24.146 1.00 46.06 107 SER A CA 1
ATOM 825 C C . SER 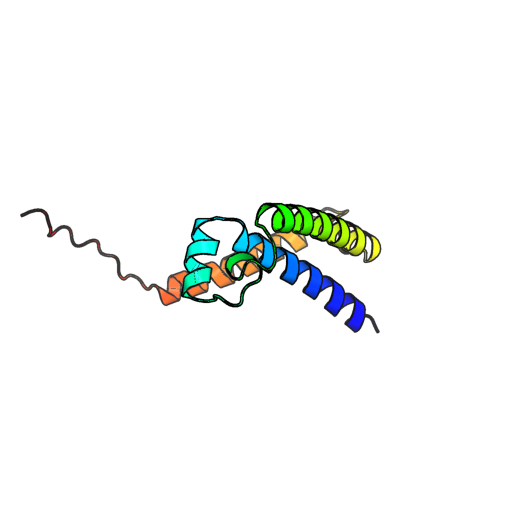A 1 107 ? 12.511 29.109 25.404 1.00 46.06 107 SER A C 1
ATOM 827 O O . SER A 1 107 ? 11.791 28.488 26.184 1.00 46.06 107 SER A O 1
ATOM 829 N N . ALA A 1 108 ? 13.823 29.242 25.584 1.00 55.91 108 ALA A N 1
ATOM 830 C CA . ALA A 1 108 ? 14.557 28.857 26.783 1.00 55.91 108 ALA A CA 1
ATOM 831 C C . ALA A 1 108 ? 14.225 29.788 27.971 1.00 55.91 108 ALA A C 1
ATOM 833 O O . ALA A 1 108 ? 15.113 30.207 28.704 1.00 55.91 108 ALA A O 1
ATOM 834 N N . SER A 1 109 ? 12.953 30.162 28.139 1.00 52.03 109 SER A N 1
ATOM 835 C CA . SER A 1 109 ? 12.465 31.050 29.201 1.00 52.03 109 SER A CA 1
ATOM 836 C C . SER A 1 109 ? 11.515 30.360 30.189 1.00 52.03 109 SER A C 1
ATOM 838 O O . SER A 1 109 ? 10.977 31.014 31.071 1.00 52.03 109 SER A O 1
ATOM 840 N N . ALA A 1 110 ? 11.356 29.034 30.115 1.00 52.34 110 ALA A N 1
ATOM 841 C CA . ALA A 1 110 ? 10.608 28.246 31.103 1.00 52.34 110 ALA A CA 1
ATOM 842 C C . ALA A 1 110 ? 11.512 27.601 32.181 1.00 52.34 110 ALA A C 1
ATOM 844 O O . ALA A 1 110 ? 11.208 26.517 32.675 1.00 52.34 110 ALA A O 1
ATOM 845 N N . GLN A 1 111 ? 12.645 28.231 32.521 1.00 48.28 111 GLN A N 1
ATOM 846 C CA . GLN A 1 111 ? 13.545 27.778 33.597 1.00 48.28 111 GLN A CA 1
ATOM 847 C C . GLN A 1 111 ? 14.037 28.905 34.524 1.00 48.28 111 GLN A C 1
ATOM 849 O O . GLN A 1 111 ? 15.102 28.772 35.127 1.00 48.28 111 GLN A O 1
ATOM 854 N N . GLN A 1 112 ? 13.271 29.985 34.697 1.00 39.88 112 GLN A N 1
ATOM 855 C CA . GLN A 1 112 ? 13.558 30.950 35.762 1.00 39.88 112 GLN A CA 1
ATOM 856 C C . GLN A 1 112 ? 12.309 31.334 36.542 1.00 39.88 112 GLN A C 1
ATOM 858 O O . GLN A 1 112 ? 11.268 31.571 35.892 1.00 39.88 112 GLN A O 1
#

pLDDT: mean 83.04, std 12.47, range [39.88, 95.25]

Solvent-accessible surface area (backbone atoms only — not comparable to full-atom values): 6505 Å² total; per-residue (Å²): 135,62,62,69,61,52,52,51,52,53,47,49,55,50,48,47,51,59,45,59,65,50,67,44,69,69,44,31,58,51,31,42,75,79,41,41,85,40,53,56,56,56,64,77,38,54,70,66,59,46,53,54,48,43,53,52,50,52,52,53,48,51,52,53,27,49,78,70,70,68,45,62,85,48,73,67,43,46,51,51,52,48,51,52,52,50,49,53,49,48,53,54,54,49,51,49,52,63,71,63,50,90,80,70,77,75,71,89,69,87,81,121

Foldseek 3Di:
DCVVLVVVLVVLVVLLVLLVCCLDPVSLVVCCVVPCVRCDNVVVDDSVRSVVVSVVSVVVSQVSCVVVVLPPPDPVSVVVVVVVVVVVVCVVVVVVDVVVDPPDPPPPPPPD

Radius of gyration: 19.53 Å; Cα contacts (8 Å, |Δi|>4): 55; chains: 1; bounding box: 36×42×61 Å

Secondary structure (DSSP, 8-state):
--HHHHHHHHHHHHHHHHHHTT-SHHHHHHHHHH-TTSTTTTTSS-HHHHHHHHHHHHHHHHHHHHHTT-S--SHHHHHHHHHHHHHHHHHHHHHHHHHHTT-----TTS--

Sequence (112 aa):
MRTPLVLLWLWLLTLQCCIQNQRHTSSVEEDAKNKPWRPVPSGRISIENAADLLTIVFLITGVTSYLLGVFPDDVNGVVRNALNAAGFTCFFAGSLKIAIGDQHVLSASAQQ